Protein AF-A0A4P5SWA6-F1 (afdb_monomer_lite)

Structure (mmCIF, N/CA/C/O backbone):
data_AF-A0A4P5SWA6-F1
#
_entry.id   AF-A0A4P5SWA6-F1
#
loop_
_atom_site.group_PDB
_atom_site.id
_atom_site.type_symbol
_atom_site.label_atom_id
_atom_site.label_alt_id
_atom_site.label_comp_id
_atom_site.label_asym_id
_atom_site.label_entity_id
_atom_site.label_seq_id
_atom_site.pdbx_PDB_ins_code
_atom_site.Cartn_x
_atom_site.Cartn_y
_atom_site.Cartn_z
_atom_site.occupancy
_atom_site.B_iso_or_equiv
_atom_site.auth_seq_id
_atom_site.auth_comp_id
_atom_site.auth_asym_id
_atom_site.auth_atom_id
_atom_site.pdbx_PDB_model_num
ATOM 1 N N . MET A 1 1 ? -32.618 -11.125 19.998 1.00 37.59 1 MET A N 1
ATOM 2 C CA . MET A 1 1 ? -32.102 -9.760 19.746 1.00 37.59 1 MET A CA 1
ATOM 3 C C . MET A 1 1 ? -30.655 -9.875 19.292 1.00 37.59 1 MET A C 1
ATOM 5 O O . MET A 1 1 ? -29.782 -10.159 20.097 1.00 37.59 1 MET A O 1
ATOM 9 N N . ILE A 1 2 ? -30.429 -9.787 17.983 1.00 38.78 2 ILE A N 1
ATOM 10 C CA . ILE A 1 2 ? -29.121 -9.988 17.345 1.00 38.78 2 ILE A CA 1
ATOM 11 C C . ILE A 1 2 ? -28.275 -8.725 17.561 1.00 38.78 2 ILE A C 1
ATOM 13 O O . ILE A 1 2 ? -28.766 -7.612 17.382 1.00 38.78 2 ILE A O 1
ATOM 17 N N . GLY A 1 3 ? -27.033 -8.912 18.017 1.00 43.84 3 GLY A N 1
ATOM 18 C CA . GLY A 1 3 ? -26.144 -7.870 18.535 1.00 43.84 3 GLY A CA 1
ATOM 19 C C . GLY A 1 3 ? -26.031 -6.636 17.639 1.00 43.84 3 GLY A C 1
ATOM 20 O O . GLY A 1 3 ? -25.482 -6.695 16.538 1.00 43.84 3 GLY A O 1
ATOM 21 N N . LYS A 1 4 ? -26.521 -5.497 18.147 1.00 46.41 4 LYS A N 1
ATOM 22 C CA . LYS A 1 4 ? -26.304 -4.172 17.556 1.00 46.41 4 LYS A CA 1
ATOM 23 C C . LYS A 1 4 ? -24.797 -3.943 17.396 1.00 46.41 4 LYS A C 1
ATOM 25 O O . LYS A 1 4 ? -24.043 -4.062 18.363 1.00 46.41 4 LYS A O 1
ATOM 30 N N . ARG A 1 5 ? -24.357 -3.621 16.175 1.00 51.22 5 ARG A N 1
ATOM 31 C CA . ARG A 1 5 ? -22.979 -3.185 15.896 1.00 51.22 5 ARG A CA 1
ATOM 32 C C . ARG A 1 5 ? -22.670 -1.994 16.813 1.00 51.22 5 ARG A C 1
ATOM 34 O O . ARG A 1 5 ? -23.346 -0.979 16.729 1.00 51.22 5 ARG A O 1
ATOM 41 N N . ARG A 1 6 ? -21.690 -2.142 17.709 1.00 55.00 6 ARG A N 1
ATOM 42 C CA . ARG A 1 6 ? -21.352 -1.178 18.781 1.00 55.00 6 ARG A CA 1
ATOM 43 C C . ARG A 1 6 ? -20.487 0.010 18.326 1.00 55.00 6 ARG A C 1
ATOM 45 O O . ARG A 1 6 ? -19.943 0.707 19.172 1.00 55.00 6 ARG A O 1
ATOM 52 N N . TYR A 1 7 ? -20.331 0.209 17.018 1.00 61.78 7 TYR A N 1
ATOM 53 C CA . TYR A 1 7 ? -19.464 1.234 16.435 1.00 61.78 7 TYR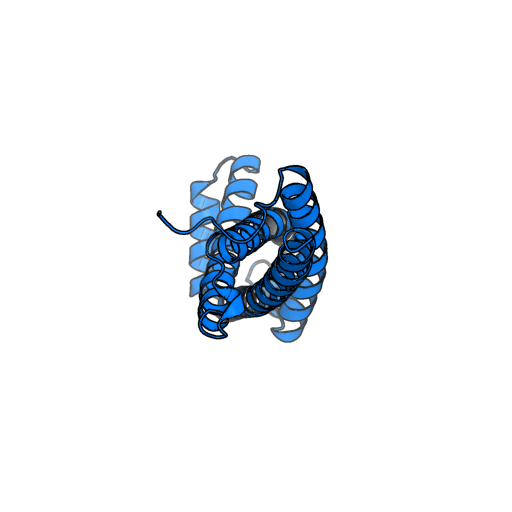 A CA 1
ATOM 54 C C . TYR A 1 7 ? -20.175 1.881 15.248 1.00 61.78 7 TYR A C 1
ATOM 56 O O . TYR A 1 7 ? -20.885 1.186 14.507 1.00 61.78 7 TYR A O 1
ATOM 64 N N . GLY A 1 8 ? -19.957 3.185 15.053 1.00 65.69 8 GLY A N 1
ATOM 65 C CA . GLY A 1 8 ? -20.340 3.866 13.816 1.00 65.69 8 GLY A CA 1
ATOM 66 C C . GLY A 1 8 ? -19.742 3.163 12.590 1.00 65.69 8 GLY A C 1
ATOM 67 O O . GLY A 1 8 ? -18.797 2.378 12.703 1.00 65.69 8 GLY A O 1
ATOM 68 N N . ARG A 1 9 ? -20.277 3.427 11.398 1.00 76.19 9 ARG A N 1
ATOM 69 C CA . ARG A 1 9 ? -19.600 3.075 10.140 1.00 76.19 9 ARG A CA 1
ATOM 70 C C . ARG A 1 9 ? -18.918 4.333 9.602 1.00 76.19 9 ARG A C 1
ATOM 72 O O . ARG A 1 9 ? -19.558 5.380 9.666 1.00 76.19 9 ARG A O 1
ATOM 79 N N . PRO A 1 10 ? -17.688 4.245 9.066 1.00 81.75 10 PRO A N 1
ATOM 80 C CA . PRO A 1 10 ? -17.064 5.385 8.407 1.00 81.75 10 PRO A CA 1
ATOM 81 C C . PRO A 1 10 ? -17.962 5.894 7.279 1.00 81.75 10 PRO A C 1
ATOM 83 O O . PRO A 1 10 ? -18.478 5.091 6.493 1.00 81.75 10 PRO A O 1
ATOM 86 N N . GLY A 1 11 ? -18.163 7.207 7.217 1.00 84.50 11 GLY A N 1
ATOM 87 C CA . GLY A 1 11 ? -18.881 7.848 6.122 1.00 84.50 11 GLY A CA 1
ATOM 88 C C . GLY A 1 11 ? -18.001 8.018 4.884 1.00 84.50 11 GLY A C 1
ATOM 89 O O . GLY A 1 11 ? -16.786 7.819 4.919 1.00 84.50 11 GLY A O 1
ATOM 90 N N . THR A 1 12 ? -18.601 8.454 3.775 1.00 86.69 12 THR A N 1
ATOM 91 C CA . THR A 1 12 ? -17.874 8.747 2.527 1.00 86.69 12 THR A CA 1
ATOM 92 C C . THR A 1 12 ? -16.767 9.784 2.737 1.00 86.69 12 THR A C 1
ATOM 94 O O . THR A 1 12 ? -15.668 9.638 2.206 1.00 86.69 12 THR A O 1
ATOM 97 N N . SER A 1 13 ? -17.021 10.807 3.560 1.00 88.75 13 SER A N 1
ATOM 98 C CA . SER A 1 13 ? -16.035 11.837 3.903 1.00 88.75 13 SER A CA 1
ATOM 99 C C . SER A 1 13 ? -14.832 11.271 4.667 1.00 88.75 13 SER A C 1
ATOM 101 O O . SER A 1 13 ? -13.705 11.695 4.416 1.00 88.75 13 SER A O 1
ATOM 103 N N . ASP A 1 14 ? -15.041 10.294 5.553 1.00 88.56 14 ASP A N 1
ATOM 104 C CA . ASP A 1 14 ? -13.965 9.647 6.312 1.00 88.56 14 ASP A CA 1
ATOM 105 C C . ASP A 1 14 ? -13.086 8.788 5.408 1.00 88.56 14 ASP A C 1
ATOM 107 O O . ASP A 1 14 ? -11.862 8.824 5.518 1.00 88.56 14 ASP A O 1
ATOM 111 N N . VAL A 1 15 ? -13.700 8.063 4.468 1.00 88.06 15 VAL A N 1
ATOM 112 C CA . VAL A 1 15 ? -12.970 7.262 3.477 1.00 88.06 15 VAL A CA 1
ATOM 113 C C . VAL A 1 15 ? -12.123 8.162 2.579 1.00 88.06 15 VAL A C 1
ATOM 115 O O . VAL A 1 15 ? -10.945 7.876 2.385 1.00 88.06 15 VAL A O 1
ATOM 118 N N . ILE A 1 16 ? -12.666 9.283 2.092 1.00 91.50 16 ILE A N 1
ATOM 119 C CA . ILE A 1 16 ? -11.908 10.242 1.268 1.00 91.50 16 ILE A CA 1
ATOM 120 C C . ILE A 1 16 ? -10.726 10.822 2.050 1.00 91.50 16 ILE A C 1
ATOM 122 O O . ILE A 1 16 ? -9.600 10.821 1.551 1.00 91.50 16 ILE A O 1
ATOM 126 N N . LYS A 1 17 ? -10.945 11.264 3.297 1.00 90.50 17 LYS A N 1
ATOM 127 C CA . LYS A 1 17 ? -9.855 11.731 4.169 1.00 90.50 17 LYS A CA 1
ATOM 128 C C . LYS A 1 17 ? -8.795 10.649 4.345 1.00 90.50 17 LYS A C 1
ATOM 130 O O . LYS A 1 17 ? -7.605 10.941 4.269 1.00 90.50 17 LYS A O 1
ATOM 135 N N . MET A 1 18 ? -9.217 9.402 4.535 1.00 92.00 18 MET A N 1
ATOM 136 C CA . MET A 1 18 ? -8.304 8.285 4.729 1.00 92.00 18 MET A CA 1
ATOM 137 C C . MET A 1 18 ? -7.511 7.938 3.466 1.00 92.00 18 MET A C 1
ATOM 139 O O . MET A 1 18 ? -6.349 7.559 3.584 1.00 92.00 18 MET A O 1
ATOM 143 N N . ILE A 1 19 ? -8.081 8.114 2.270 1.00 92.25 19 ILE A N 1
ATOM 144 C CA . ILE A 1 19 ? -7.344 7.996 1.002 1.00 92.25 19 ILE A CA 1
ATOM 145 C C . ILE A 1 19 ? -6.232 9.046 0.948 1.00 92.25 19 ILE A C 1
ATOM 147 O O . ILE A 1 19 ? -5.082 8.698 0.695 1.00 92.25 19 ILE A O 1
ATOM 151 N N . VAL A 1 20 ? -6.546 10.313 1.239 1.00 93.25 20 VAL A N 1
ATOM 152 C CA . VAL A 1 20 ? -5.562 11.411 1.215 1.00 93.25 20 VAL A CA 1
ATOM 153 C C . VAL A 1 20 ? -4.454 11.187 2.248 1.00 93.25 20 VAL A C 1
ATOM 155 O O . VAL A 1 20 ? -3.271 11.312 1.934 1.00 93.25 20 VAL A O 1
ATOM 158 N N . VAL A 1 21 ? -4.817 10.801 3.472 1.00 93.62 21 VAL A N 1
ATOM 159 C CA . VAL A 1 21 ? -3.849 10.503 4.536 1.00 93.62 21 VAL A CA 1
ATOM 160 C C . VAL A 1 21 ? -2.963 9.315 4.155 1.00 93.62 21 VAL A C 1
ATOM 162 O O . VAL A 1 21 ? -1.740 9.403 4.283 1.00 93.62 21 VAL A O 1
ATOM 165 N N . ASN A 1 22 ? -3.545 8.228 3.637 1.00 92.56 22 ASN A N 1
ATOM 166 C CA . ASN A 1 22 ? -2.768 7.081 3.176 1.00 92.56 22 ASN A CA 1
ATOM 167 C C . ASN A 1 22 ? -1.863 7.436 2.000 1.00 92.56 22 ASN A C 1
ATOM 169 O O . ASN A 1 22 ? -0.749 6.935 1.966 1.00 92.56 22 ASN A O 1
ATOM 173 N N . LEU A 1 23 ? -2.277 8.317 1.086 1.00 90.25 23 LEU A N 1
ATOM 174 C CA . LEU A 1 23 ? -1.438 8.779 -0.023 1.00 90.25 23 LEU A CA 1
ATOM 175 C C . LEU A 1 23 ? -0.159 9.462 0.489 1.00 90.25 23 LEU A C 1
ATOM 177 O O . LEU A 1 23 ? 0.945 9.142 0.045 1.00 90.25 23 LEU A O 1
ATOM 181 N N . ILE A 1 24 ? -0.296 10.372 1.458 1.00 90.31 24 ILE A N 1
ATOM 182 C CA . ILE A 1 24 ? 0.836 11.110 2.040 1.00 90.31 24 ILE A CA 1
ATOM 183 C C . ILE A 1 24 ? 1.784 10.148 2.764 1.00 90.31 24 ILE A C 1
ATOM 185 O O . ILE A 1 24 ? 2.991 10.149 2.520 1.00 90.31 24 ILE A O 1
ATOM 189 N N . ILE A 1 25 ? 1.242 9.287 3.627 1.00 92.31 25 ILE A N 1
ATOM 190 C CA . ILE A 1 25 ? 2.044 8.339 4.412 1.00 92.31 25 ILE A CA 1
ATOM 191 C C . ILE A 1 25 ? 2.693 7.290 3.508 1.00 92.31 25 ILE A C 1
ATOM 193 O O . ILE A 1 25 ? 3.864 6.957 3.704 1.00 92.31 25 ILE A O 1
ATOM 197 N N . ALA A 1 26 ? 1.967 6.796 2.504 1.00 89.81 26 ALA A N 1
ATOM 198 C CA . ALA A 1 26 ? 2.491 5.871 1.510 1.00 89.81 26 ALA A CA 1
ATOM 199 C C . ALA A 1 26 ? 3.662 6.493 0.754 1.00 89.81 26 ALA A C 1
ATOM 201 O O . ALA A 1 26 ? 4.681 5.833 0.595 1.00 89.81 26 ALA A O 1
ATOM 202 N N . SER A 1 27 ? 3.561 7.767 0.365 1.00 86.19 27 SER A N 1
ATOM 203 C CA . SER A 1 27 ? 4.642 8.477 -0.328 1.00 86.19 27 SER A CA 1
ATOM 204 C C . SER A 1 27 ? 5.927 8.487 0.498 1.00 86.19 27 SER A C 1
ATOM 206 O O . SER A 1 27 ? 6.983 8.087 0.012 1.00 86.19 27 SER A O 1
ATOM 208 N N . VAL A 1 28 ? 5.837 8.860 1.778 1.00 87.62 28 VAL A N 1
ATOM 209 C CA . VAL A 1 28 ? 7.001 8.882 2.677 1.00 87.62 28 VAL A CA 1
ATOM 210 C C . VAL A 1 28 ? 7.542 7.470 2.917 1.00 87.62 28 VAL A C 1
ATOM 212 O O . VAL A 1 28 ? 8.747 7.243 2.838 1.00 87.62 28 VAL A O 1
ATOM 215 N N . THR A 1 29 ? 6.658 6.506 3.177 1.00 90.50 29 THR A N 1
ATOM 216 C CA . THR A 1 29 ? 7.041 5.124 3.500 1.00 90.50 29 THR A CA 1
ATOM 217 C C . THR A 1 29 ? 7.717 4.453 2.311 1.00 90.50 29 THR A C 1
ATOM 219 O O . THR A 1 29 ? 8.760 3.826 2.472 1.00 90.50 29 THR A O 1
ATOM 222 N N . LEU A 1 30 ? 7.160 4.619 1.112 1.00 86.44 30 LEU A N 1
ATOM 223 C CA . LEU A 1 30 ? 7.700 4.048 -0.113 1.00 86.44 30 LEU A CA 1
ATOM 224 C C . LEU A 1 30 ? 9.090 4.620 -0.413 1.00 86.44 30 LEU A C 1
ATOM 226 O O . LEU A 1 30 ? 10.012 3.853 -0.670 1.00 86.44 30 LEU A O 1
ATOM 230 N N . LEU A 1 31 ? 9.273 5.941 -0.283 1.00 82.81 31 LEU A N 1
ATOM 231 C CA . LEU A 1 31 ? 10.580 6.588 -0.455 1.00 82.81 31 LEU A CA 1
ATOM 232 C C . LEU A 1 31 ? 11.629 6.053 0.528 1.00 82.81 31 LEU A C 1
ATOM 234 O O . LEU A 1 31 ? 12.760 5.765 0.134 1.00 82.81 31 LEU A O 1
ATOM 238 N N . VAL A 1 32 ? 11.264 5.899 1.804 1.00 85.44 32 VAL A N 1
ATOM 239 C CA . VAL A 1 32 ? 12.168 5.371 2.837 1.00 85.44 32 VAL A CA 1
ATOM 240 C C . VAL A 1 32 ? 12.538 3.919 2.548 1.00 85.44 32 VAL A C 1
ATOM 242 O O . VAL A 1 32 ? 13.718 3.576 2.558 1.00 85.44 32 VAL A O 1
ATOM 245 N N . VAL A 1 33 ? 11.551 3.075 2.245 1.00 88.06 33 VAL A N 1
ATOM 246 C CA . VAL A 1 33 ? 11.770 1.659 1.932 1.00 88.06 33 VAL A CA 1
ATOM 247 C C . VAL A 1 33 ? 12.652 1.520 0.691 1.00 88.06 33 VAL A C 1
ATOM 249 O O . VAL A 1 33 ? 13.651 0.807 0.727 1.00 88.06 33 VAL A O 1
ATOM 252 N N . PHE A 1 34 ? 12.372 2.269 -0.374 1.00 81.88 34 PHE A N 1
ATOM 253 C CA . PHE A 1 34 ? 13.178 2.239 -1.596 1.00 81.88 34 PHE A CA 1
ATOM 254 C C . PHE A 1 34 ? 14.625 2.671 -1.346 1.00 81.88 34 PHE A C 1
ATOM 256 O O . PHE A 1 34 ? 15.550 2.085 -1.911 1.00 81.88 34 PHE A O 1
ATOM 263 N N . LYS A 1 35 ? 14.845 3.653 -0.465 1.00 79.94 35 LYS A N 1
ATOM 264 C CA . LYS A 1 35 ? 16.192 4.067 -0.062 1.00 79.94 35 LYS A CA 1
ATOM 265 C C . LYS A 1 35 ? 16.925 2.967 0.713 1.00 79.94 35 LYS A C 1
ATOM 267 O O . LYS A 1 35 ? 18.094 2.725 0.433 1.00 79.94 35 LYS A O 1
ATOM 272 N N . ILE A 1 36 ? 16.251 2.299 1.653 1.00 83.75 36 ILE A N 1
ATOM 273 C CA . ILE A 1 36 ? 16.835 1.225 2.478 1.00 83.75 36 ILE A CA 1
ATOM 274 C C . ILE A 1 36 ? 17.240 0.024 1.618 1.00 83.75 36 ILE A C 1
ATOM 276 O O . ILE A 1 36 ? 18.344 -0.488 1.763 1.00 83.75 36 ILE A O 1
ATOM 280 N N . PHE A 1 37 ? 16.375 -0.399 0.696 1.00 81.25 37 PHE A N 1
ATOM 281 C CA . PHE A 1 37 ? 16.630 -1.556 -0.170 1.00 81.25 37 PHE A CA 1
ATOM 282 C C . PHE A 1 37 ? 17.464 -1.223 -1.415 1.00 81.25 37 PHE A C 1
ATOM 284 O O . PHE A 1 37 ? 17.584 -2.050 -2.317 1.00 81.25 37 PHE A O 1
ATOM 291 N N . GLY A 1 38 ? 18.046 -0.021 -1.486 1.00 69.19 38 GLY A N 1
ATOM 292 C CA . GLY A 1 38 ? 18.944 0.359 -2.574 1.00 69.19 38 GLY A CA 1
ATOM 293 C C . GLY A 1 38 ? 18.270 0.401 -3.948 1.00 69.19 38 GLY A C 1
ATOM 294 O O . GLY A 1 38 ? 18.949 0.247 -4.960 1.00 69.19 38 GLY A O 1
ATOM 295 N N . MET A 1 39 ? 16.954 0.638 -4.017 1.00 67.88 39 MET A N 1
ATOM 296 C CA . MET A 1 39 ? 16.204 0.697 -5.282 1.00 67.88 39 MET A CA 1
ATOM 297 C C . MET A 1 39 ? 16.755 1.760 -6.235 1.00 67.88 39 MET A C 1
ATOM 299 O O . MET A 1 39 ? 16.772 1.546 -7.439 1.00 67.88 39 MET A O 1
ATOM 303 N N . GLY A 1 40 ? 17.294 2.871 -5.717 1.00 58.00 40 GLY A N 1
ATOM 304 C CA . GLY A 1 40 ? 17.971 3.875 -6.547 1.00 58.00 40 GLY A CA 1
ATOM 305 C C . GLY A 1 40 ? 19.199 3.338 -7.299 1.00 58.00 40 GLY A C 1
ATOM 306 O O . GLY A 1 40 ? 19.506 3.829 -8.380 1.00 58.00 40 GLY A O 1
ATOM 307 N N . ILE A 1 41 ? 19.862 2.311 -6.758 1.00 55.25 41 ILE A N 1
ATOM 308 C CA . ILE A 1 41 ? 21.005 1.624 -7.377 1.00 55.25 41 ILE A CA 1
ATOM 309 C C . ILE A 1 41 ? 20.501 0.480 -8.265 1.00 55.25 41 ILE A C 1
ATOM 311 O O . ILE A 1 41 ? 20.936 0.365 -9.404 1.00 55.25 41 ILE A O 1
ATOM 315 N N . ALA A 1 42 ? 19.527 -0.311 -7.798 1.00 51.56 42 ALA A N 1
ATOM 316 C CA . ALA A 1 42 ? 18.950 -1.421 -8.562 1.00 51.56 42 ALA A CA 1
ATOM 317 C C . ALA A 1 42 ? 18.245 -0.959 -9.853 1.00 51.56 42 ALA A C 1
ATOM 319 O O . ALA A 1 42 ? 18.389 -1.592 -10.894 1.00 51.56 42 ALA A O 1
ATOM 320 N N . ILE A 1 43 ? 17.543 0.180 -9.815 1.00 52.59 43 ILE A N 1
ATOM 321 C CA . ILE A 1 43 ? 16.925 0.800 -10.999 1.00 52.59 43 ILE A CA 1
ATOM 322 C C . ILE A 1 43 ? 18.001 1.337 -11.959 1.00 52.59 43 ILE A C 1
ATOM 324 O O . ILE A 1 43 ? 17.814 1.282 -13.170 1.00 52.59 43 ILE A O 1
ATOM 328 N N . GLY A 1 44 ? 19.138 1.811 -11.437 1.00 46.88 44 GLY A N 1
ATOM 329 C CA . GLY A 1 44 ? 20.288 2.233 -12.245 1.00 46.88 44 GLY A CA 1
ATOM 330 C C . GLY A 1 44 ? 21.100 1.079 -12.847 1.00 46.88 44 GLY A C 1
ATOM 331 O O . GLY A 1 44 ? 21.832 1.301 -13.802 1.00 46.88 44 GLY A O 1
ATOM 332 N N . GLN A 1 45 ? 20.970 -0.138 -12.308 1.00 47.94 45 GLN A N 1
ATOM 333 C CA . GLN A 1 45 ? 21.665 -1.348 -12.770 1.00 47.94 45 GLN A CA 1
ATOM 334 C C . GLN A 1 45 ? 20.835 -2.230 -13.708 1.00 47.94 45 GLN A C 1
ATOM 336 O O . GLN A 1 45 ? 21.360 -3.194 -14.265 1.00 47.94 45 GLN A O 1
ATOM 341 N N . LEU A 1 46 ? 19.552 -1.925 -13.910 1.00 48.28 46 LEU A N 1
ATOM 342 C CA . LEU A 1 46 ? 18.809 -2.515 -15.019 1.00 48.28 46 LEU A CA 1
ATOM 343 C C . LEU A 1 46 ? 19.493 -2.101 -16.335 1.00 48.28 46 LEU A C 1
ATOM 345 O O . LEU A 1 46 ? 19.993 -0.978 -16.408 1.00 48.28 46 LEU A O 1
ATOM 349 N N . PRO A 1 47 ? 19.482 -2.935 -17.396 1.00 46.28 47 PRO A N 1
ATOM 350 C CA . PRO A 1 47 ? 20.131 -2.648 -18.694 1.00 46.28 47 PRO A CA 1
ATOM 351 C C . PRO A 1 47 ? 19.606 -1.381 -19.408 1.00 46.28 47 PRO A C 1
ATOM 353 O O . PRO A 1 47 ? 20.024 -1.039 -20.504 1.00 46.28 47 PRO A O 1
ATOM 356 N N . ILE A 1 48 ? 18.684 -0.690 -18.750 1.00 48.44 48 ILE A N 1
ATOM 357 C CA . ILE A 1 48 ? 18.040 0.577 -19.050 1.00 48.44 48 ILE A CA 1
ATOM 358 C C . ILE A 1 48 ? 18.862 1.790 -18.539 1.00 48.44 48 ILE A C 1
ATOM 360 O O . ILE A 1 48 ? 18.569 2.925 -18.897 1.00 48.44 48 ILE A O 1
ATOM 364 N N . GLY A 1 49 ? 19.884 1.580 -17.699 1.00 43.72 49 GLY A N 1
ATOM 365 C CA . GLY A 1 49 ? 20.580 2.622 -16.928 1.00 43.72 49 GLY A CA 1
ATOM 366 C C . GLY A 1 49 ? 21.245 3.755 -17.722 1.00 43.72 49 GLY A C 1
ATOM 367 O O . GLY A 1 49 ? 21.508 4.809 -17.142 1.00 43.72 49 GLY A O 1
ATOM 368 N N . GLU A 1 50 ? 21.466 3.588 -19.029 1.00 52.28 50 GLU A N 1
ATOM 369 C CA . GLU A 1 50 ? 21.991 4.648 -19.905 1.00 52.28 50 GLU A CA 1
ATOM 370 C C . GLU A 1 50 ? 20.896 5.454 -20.630 1.00 52.28 50 GLU A C 1
ATOM 372 O O . GLU A 1 50 ? 21.152 6.578 -21.068 1.00 52.28 50 GLU A O 1
ATOM 377 N N . ASP A 1 51 ? 19.661 4.943 -20.708 1.00 56.72 51 ASP A N 1
ATOM 378 C CA . ASP A 1 51 ? 18.560 5.599 -21.414 1.00 56.72 51 ASP A CA 1
ATOM 379 C C . ASP A 1 51 ? 17.697 6.434 -20.453 1.00 56.72 51 ASP A C 1
ATOM 381 O O . ASP A 1 51 ? 16.923 5.929 -19.628 1.00 56.72 51 ASP A O 1
ATOM 385 N N . LYS A 1 52 ? 17.820 7.761 -20.579 1.00 58.78 52 LYS A N 1
ATOM 386 C CA . LYS A 1 52 ? 17.042 8.740 -19.807 1.00 58.78 52 LYS A CA 1
ATOM 387 C C . LYS A 1 52 ? 15.532 8.511 -19.933 1.00 58.78 52 LYS A C 1
ATOM 389 O O . LYS A 1 52 ? 14.836 8.652 -18.929 1.00 58.78 52 LYS A O 1
ATOM 394 N N . ASN A 1 53 ? 15.044 8.089 -21.102 1.00 60.62 53 ASN A N 1
ATOM 395 C CA . ASN A 1 53 ? 13.615 7.864 -21.328 1.00 60.62 53 ASN A CA 1
ATOM 396 C C . ASN A 1 53 ? 13.096 6.695 -20.496 1.00 60.62 53 ASN A C 1
ATOM 398 O O . ASN A 1 53 ? 12.031 6.766 -19.889 1.00 60.62 53 ASN A O 1
ATOM 402 N N . ALA A 1 54 ? 13.858 5.613 -20.413 1.00 57.00 54 ALA A N 1
ATOM 403 C CA . ALA A 1 54 ? 13.413 4.427 -19.706 1.00 57.00 54 ALA A CA 1
ATOM 404 C C . ALA A 1 54 ? 13.588 4.559 -18.172 1.00 57.00 54 ALA A C 1
ATOM 406 O O . ALA A 1 54 ? 12.814 3.974 -17.407 1.00 57.00 54 ALA A O 1
ATOM 407 N N . ARG A 1 55 ? 14.469 5.459 -17.703 1.00 57.66 55 ARG A N 1
ATOM 408 C CA . ARG A 1 55 ? 14.463 5.961 -16.315 1.00 57.66 55 ARG A CA 1
ATOM 409 C C . ARG A 1 55 ? 13.233 6.827 -16.003 1.00 57.66 55 ARG A C 1
ATOM 411 O O . ARG A 1 55 ? 12.667 6.696 -14.919 1.00 57.66 55 ARG A O 1
ATOM 418 N N . GLU A 1 56 ? 12.803 7.690 -16.922 1.00 63.78 56 GLU A N 1
ATOM 419 C CA . GLU A 1 56 ? 11.577 8.494 -16.771 1.00 63.78 56 GLU A CA 1
ATOM 420 C C . GLU A 1 56 ? 10.309 7.629 -16.783 1.00 63.78 56 GLU A C 1
ATOM 422 O O . GLU A 1 56 ? 9.424 7.822 -15.947 1.00 63.78 56 GLU A O 1
ATOM 427 N N . ILE A 1 57 ? 10.243 6.614 -17.651 1.00 62.09 57 ILE A N 1
ATOM 428 C CA . ILE A 1 57 ? 9.144 5.636 -17.692 1.00 62.09 57 ILE A CA 1
ATOM 429 C C . ILE A 1 57 ? 9.069 4.852 -16.377 1.00 62.09 57 ILE A C 1
ATOM 431 O O . ILE A 1 57 ? 7.980 4.669 -15.839 1.00 62.09 57 ILE A O 1
ATOM 435 N N . MET A 1 58 ? 10.209 4.451 -15.805 1.00 60.62 58 MET A N 1
ATOM 436 C CA . MET A 1 58 ? 10.263 3.838 -14.473 1.00 60.62 58 MET A CA 1
ATOM 437 C C . MET A 1 58 ? 9.692 4.761 -13.394 1.00 60.62 58 MET A C 1
ATOM 439 O O . MET A 1 58 ? 8.813 4.352 -12.642 1.00 60.62 58 MET A O 1
ATOM 443 N N . TRP A 1 59 ? 10.132 6.019 -13.322 1.00 66.06 59 TRP A N 1
ATOM 444 C CA . TRP A 1 59 ? 9.578 6.979 -12.357 1.00 66.06 59 TRP A CA 1
ATOM 445 C C . TRP A 1 59 ? 8.086 7.244 -12.566 1.00 66.06 59 TRP A C 1
ATOM 447 O O . TRP A 1 59 ? 7.356 7.427 -11.592 1.00 66.06 59 TRP A O 1
ATOM 457 N N . THR A 1 60 ? 7.627 7.200 -13.814 1.00 65.38 60 THR A N 1
ATOM 458 C CA . THR A 1 60 ? 6.209 7.301 -14.171 1.00 65.38 60 THR A CA 1
ATOM 459 C C . THR A 1 60 ? 5.435 6.073 -13.688 1.00 65.38 60 THR A C 1
ATOM 461 O O . THR A 1 60 ? 4.415 6.221 -13.031 1.00 65.38 60 THR A O 1
ATOM 464 N N . LEU A 1 61 ? 5.957 4.861 -13.881 1.00 62.97 61 LEU A N 1
ATOM 465 C CA . LEU A 1 61 ? 5.385 3.632 -13.317 1.00 62.97 61 LEU A CA 1
ATOM 466 C C . LEU A 1 61 ? 5.263 3.715 -11.789 1.00 62.97 61 LEU A C 1
ATOM 468 O O . LEU A 1 61 ? 4.217 3.389 -11.224 1.00 62.97 61 LEU A O 1
ATOM 472 N N . TYR A 1 62 ? 6.305 4.211 -11.116 1.00 66.38 62 TYR A N 1
ATOM 473 C CA . TYR A 1 62 ? 6.308 4.385 -9.663 1.00 66.38 62 TYR A CA 1
ATOM 474 C C . TYR A 1 62 ? 5.346 5.484 -9.186 1.00 66.38 62 TYR A C 1
ATOM 476 O O . TYR A 1 62 ? 4.816 5.379 -8.078 1.00 66.38 62 TYR A O 1
ATOM 484 N N . SER A 1 63 ? 5.054 6.502 -10.002 1.00 68.06 63 SER A N 1
ATOM 485 C CA . SER A 1 63 ? 4.096 7.553 -9.641 1.00 68.06 63 SER A CA 1
ATOM 486 C C . SER A 1 63 ? 2.651 7.036 -9.602 1.00 68.06 63 SER A C 1
ATOM 488 O O . SER A 1 63 ? 1.874 7.483 -8.757 1.00 68.06 63 SER A O 1
ATOM 490 N N . PHE A 1 64 ? 2.312 6.011 -10.396 1.00 72.75 64 PHE A N 1
ATOM 491 C CA . PHE A 1 64 ? 1.000 5.345 -10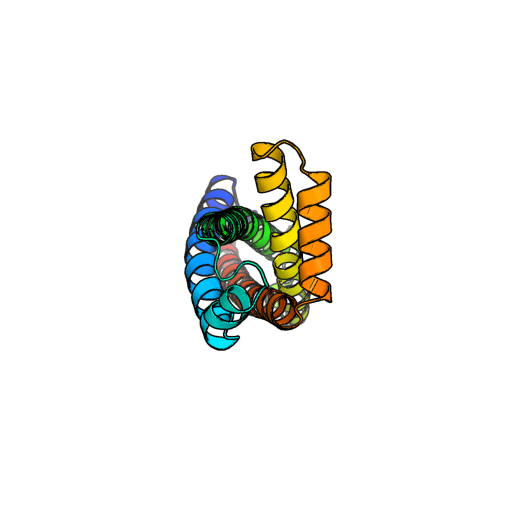.361 1.00 72.75 64 PHE A CA 1
ATOM 492 C C . PHE A 1 64 ? 0.826 4.337 -9.215 1.00 72.75 64 PHE A C 1
ATOM 494 O O . PHE A 1 64 ? -0.306 3.967 -8.891 1.00 72.75 64 PHE A O 1
ATOM 501 N N . ILE A 1 65 ? 1.907 3.943 -8.534 1.00 78.25 65 ILE A N 1
ATOM 502 C CA . ILE A 1 65 ? 1.823 3.126 -7.310 1.00 78.25 65 ILE A CA 1
ATOM 503 C C . ILE A 1 65 ? 1.162 3.920 -6.180 1.00 78.25 65 ILE A C 1
ATOM 505 O O . ILE A 1 65 ? 0.399 3.355 -5.398 1.00 78.25 65 ILE A O 1
ATOM 509 N N . LEU A 1 66 ? 1.422 5.229 -6.093 1.00 82.25 66 LEU A N 1
ATOM 510 C CA . LEU A 1 66 ? 0.956 6.061 -4.981 1.00 82.25 66 LEU A CA 1
ATOM 511 C C . LEU A 1 66 ? -0.579 6.186 -4.925 1.00 82.25 66 LEU A C 1
ATOM 513 O O . LEU A 1 66 ? -1.133 5.914 -3.856 1.00 82.25 66 LEU A O 1
ATOM 517 N N . PRO A 1 67 ? -1.301 6.499 -6.024 1.00 79.94 67 PRO A N 1
ATOM 518 C CA . PRO A 1 67 ? -2.764 6.458 -6.034 1.00 79.94 67 PRO A CA 1
ATOM 519 C C . PRO A 1 67 ? -3.328 5.082 -5.659 1.00 79.94 67 PRO A C 1
ATOM 521 O O . PRO A 1 67 ? -4.254 4.995 -4.849 1.00 79.94 67 PRO A O 1
ATOM 524 N N . GLY A 1 68 ? -2.739 4.005 -6.196 1.00 82.94 68 GLY A N 1
ATOM 525 C CA . GLY A 1 68 ? -3.139 2.629 -5.890 1.00 82.94 68 GLY A CA 1
ATOM 526 C C . GLY A 1 68 ? -2.973 2.286 -4.408 1.00 82.94 68 GLY A C 1
ATOM 527 O O . GLY A 1 68 ? -3.879 1.716 -3.800 1.00 82.94 68 GLY A O 1
ATOM 528 N N . ALA A 1 69 ? -1.867 2.715 -3.801 1.00 85.62 69 ALA A N 1
ATOM 529 C CA . ALA A 1 69 ? -1.619 2.566 -2.374 1.00 85.62 69 ALA A CA 1
ATOM 530 C C . ALA A 1 69 ? -2.618 3.374 -1.533 1.00 85.62 69 ALA A C 1
ATOM 532 O O . ALA A 1 69 ? -3.197 2.837 -0.590 1.00 85.62 69 ALA A O 1
ATOM 533 N N . GLY A 1 70 ? -2.877 4.637 -1.888 1.00 86.50 70 GLY A N 1
ATOM 534 C CA . GLY A 1 70 ? -3.844 5.484 -1.184 1.00 86.50 70 GLY A CA 1
ATOM 535 C C . GLY A 1 70 ? -5.231 4.840 -1.100 1.00 86.50 70 GLY A C 1
ATOM 536 O O . GLY A 1 70 ? -5.816 4.755 -0.019 1.00 86.50 70 GLY A O 1
ATOM 537 N N . ILE A 1 71 ? -5.727 4.314 -2.224 1.00 89.69 71 ILE A N 1
ATOM 538 C CA . ILE A 1 71 ? -7.026 3.630 -2.294 1.00 89.69 71 ILE A CA 1
ATOM 539 C C . ILE A 1 71 ? -6.973 2.273 -1.581 1.00 89.69 71 ILE A C 1
ATOM 541 O O . ILE A 1 71 ? -7.813 1.991 -0.726 1.00 89.69 71 ILE A O 1
ATOM 545 N N . GLY A 1 72 ? -5.983 1.434 -1.896 1.00 90.44 72 GLY A N 1
ATOM 546 C CA . GLY A 1 72 ? -5.874 0.076 -1.362 1.00 90.44 72 GLY A CA 1
ATOM 547 C C . GLY A 1 72 ? -5.757 0.041 0.162 1.00 90.44 72 GLY A C 1
ATOM 548 O O . GLY A 1 72 ? -6.452 -0.731 0.826 1.00 90.44 72 GLY A O 1
ATOM 549 N N . PHE A 1 73 ? -4.941 0.924 0.742 1.00 93.25 73 PHE A N 1
ATOM 550 C CA . PHE A 1 73 ? -4.784 1.005 2.193 1.00 93.25 73 PHE A CA 1
ATOM 551 C C . PHE A 1 73 ? -5.975 1.670 2.893 1.00 93.25 73 PHE A C 1
ATOM 553 O O . PHE A 1 73 ? -6.317 1.262 4.004 1.00 93.25 73 PHE A O 1
ATOM 560 N N . ALA A 1 74 ? -6.680 2.601 2.241 1.00 92.06 74 ALA A N 1
ATOM 561 C CA . ALA A 1 74 ? -7.940 3.126 2.769 1.00 92.06 74 ALA A CA 1
ATOM 562 C C . ALA A 1 74 ? -9.045 2.055 2.805 1.00 92.06 74 ALA A C 1
ATOM 564 O O . ALA A 1 74 ? -9.796 1.975 3.779 1.00 92.06 74 ALA A O 1
ATOM 565 N N . LEU A 1 75 ? -9.114 1.183 1.791 1.00 91.62 75 LEU A N 1
ATOM 566 C CA . LEU A 1 75 ? -10.017 0.027 1.789 1.00 91.62 75 LEU A CA 1
ATOM 567 C C . LEU A 1 75 ? -9.647 -0.982 2.881 1.00 91.62 75 LEU A C 1
ATOM 569 O O . LEU A 1 75 ? -10.536 -1.480 3.576 1.00 91.62 75 LEU A O 1
ATOM 573 N N . LEU A 1 76 ? -8.350 -1.244 3.084 1.00 91.75 76 LEU A N 1
ATOM 574 C CA . LEU A 1 76 ? -7.875 -2.084 4.185 1.00 91.75 76 LEU A CA 1
ATOM 575 C C . LEU A 1 76 ? -8.291 -1.504 5.543 1.00 91.75 76 LEU A C 1
ATOM 577 O O . LEU A 1 76 ? -8.845 -2.221 6.374 1.00 91.75 76 LEU A O 1
ATOM 581 N N . TRP A 1 77 ? -8.079 -0.206 5.763 1.00 91.94 77 TRP A N 1
ATOM 582 C CA . TRP A 1 77 ? -8.518 0.490 6.973 1.00 91.94 77 TRP A CA 1
ATOM 583 C C . TRP A 1 77 ? -10.026 0.372 7.200 1.00 91.94 77 TRP A C 1
ATOM 585 O O . TRP A 1 77 ? -10.467 -0.001 8.290 1.00 91.94 77 TRP A O 1
ATOM 595 N N . PHE A 1 78 ? -10.820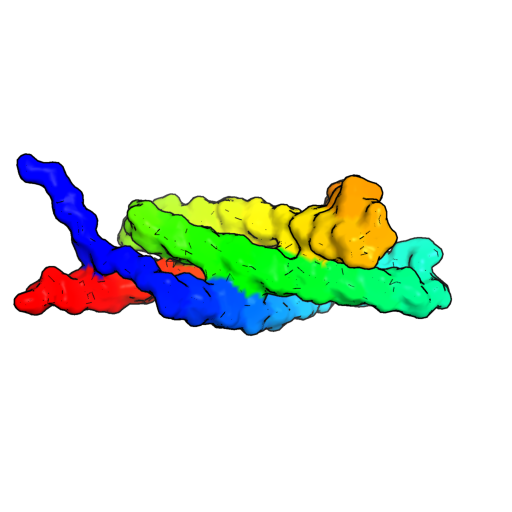 0.616 6.157 1.00 89.88 78 PHE A N 1
ATOM 596 C CA . PHE A 1 78 ? -12.272 0.502 6.221 1.00 89.88 78 PHE A CA 1
ATOM 597 C C . PHE A 1 78 ? -12.709 -0.926 6.578 1.00 89.88 78 PHE A C 1
ATOM 599 O O . PHE A 1 78 ? -13.561 -1.126 7.447 1.00 89.88 78 PHE A O 1
ATOM 606 N N . TRP A 1 79 ? -12.080 -1.936 5.973 1.00 89.56 79 TRP A N 1
ATOM 607 C CA . TRP A 1 79 ? -12.327 -3.342 6.284 1.00 89.56 79 TRP A CA 1
ATOM 608 C C . TRP A 1 79 ? -11.962 -3.698 7.734 1.00 89.56 79 TRP A C 1
ATOM 610 O O . TRP A 1 79 ? -12.726 -4.393 8.415 1.00 89.56 79 TRP A O 1
ATOM 620 N N . LEU A 1 80 ? -10.839 -3.185 8.249 1.00 87.31 80 LEU A N 1
ATOM 621 C CA . LEU A 1 80 ? -10.422 -3.379 9.643 1.00 87.31 80 LEU A CA 1
ATOM 622 C C . LEU A 1 80 ? -11.446 -2.802 10.633 1.00 87.31 80 LEU A C 1
ATOM 624 O O . LEU A 1 80 ? -11.722 -3.427 11.662 1.00 87.31 80 LEU A O 1
ATOM 628 N N . ILE A 1 81 ? -12.054 -1.658 10.301 1.00 85.75 81 ILE A N 1
ATOM 629 C CA . ILE A 1 81 ? -13.133 -1.051 11.091 1.00 85.75 81 ILE A CA 1
ATOM 630 C C . ILE A 1 81 ? -14.415 -1.873 11.009 1.00 85.75 81 ILE A C 1
ATOM 632 O O . ILE A 1 81 ? -14.980 -2.225 12.045 1.00 85.75 81 ILE A O 1
ATOM 636 N N . LEU A 1 82 ? -14.870 -2.216 9.799 1.00 82.88 82 LEU A N 1
ATOM 637 C CA . LEU A 1 82 ? -16.115 -2.964 9.604 1.00 82.88 82 LEU A CA 1
ATOM 638 C C . LEU A 1 82 ? -16.112 -4.306 10.327 1.00 82.88 82 LEU A C 1
ATOM 640 O O . LEU A 1 82 ? -17.145 -4.751 10.830 1.00 82.88 82 LEU A O 1
ATOM 644 N N . THR A 1 83 ? -14.955 -4.956 10.361 1.00 79.25 83 THR A N 1
ATOM 645 C CA . THR A 1 83 ? -14.802 -6.244 11.023 1.00 79.25 83 THR A CA 1
ATOM 646 C C . THR A 1 83 ? -14.618 -6.110 12.540 1.00 79.25 83 THR A C 1
ATOM 648 O O . THR A 1 83 ? -14.714 -7.116 13.242 1.00 79.25 83 THR A O 1
ATOM 651 N N . GLY A 1 84 ? -14.386 -4.899 13.073 1.00 66.19 84 GLY A N 1
ATOM 652 C CA . GLY A 1 84 ? -14.166 -4.642 14.506 1.00 66.19 84 GLY A CA 1
ATOM 653 C C . GLY A 1 84 ? -12.956 -5.392 15.074 1.00 66.19 84 GLY A C 1
ATOM 654 O O . GLY A 1 84 ? -12.835 -5.615 16.280 1.00 66.19 84 GLY A O 1
ATOM 655 N N . ARG A 1 85 ? -12.082 -5.858 14.183 1.00 60.38 85 ARG A N 1
ATOM 656 C CA . ARG A 1 85 ? -11.111 -6.919 14.438 1.00 60.38 85 ARG A CA 1
ATOM 657 C C . ARG A 1 85 ? -9.889 -6.422 15.214 1.00 60.38 85 ARG A C 1
ATOM 659 O O . ARG A 1 85 ? -9.252 -7.208 15.915 1.00 60.38 85 ARG A O 1
ATOM 666 N N . THR A 1 86 ? -9.595 -5.128 15.172 1.00 57.72 86 THR A N 1
ATOM 667 C CA . THR A 1 86 ? -8.442 -4.512 15.850 1.00 57.72 86 THR A CA 1
ATOM 668 C C . THR A 1 86 ? -8.585 -4.427 17.377 1.00 57.72 86 THR A C 1
ATOM 670 O O . THR A 1 86 ? -7.572 -4.339 18.063 1.00 57.72 86 THR A O 1
ATOM 673 N N . VAL A 1 87 ? -9.799 -4.537 17.936 1.00 58.12 87 VAL A N 1
ATOM 674 C CA . VAL A 1 87 ? -10.079 -4.377 19.384 1.00 58.12 87 VAL A CA 1
ATOM 675 C C . VAL A 1 87 ? -9.599 -5.561 20.240 1.00 58.12 87 VAL A C 1
ATOM 677 O O . VAL A 1 87 ? -9.391 -5.412 21.438 1.00 58.12 87 VAL A O 1
ATOM 680 N N . LYS A 1 88 ? -9.412 -6.750 19.652 1.00 55.66 88 LYS A N 1
ATOM 681 C CA . LYS A 1 88 ? -9.071 -7.985 20.391 1.00 55.66 88 LYS A CA 1
ATOM 682 C C . LYS A 1 88 ? -7.595 -8.400 20.301 1.00 55.66 88 LYS A C 1
ATOM 684 O O . LYS A 1 88 ? -7.275 -9.525 20.664 1.00 55.66 88 LYS A O 1
ATOM 689 N N . GLY A 1 89 ? -6.704 -7.565 19.757 1.00 53.09 89 GLY A N 1
ATOM 690 C CA . GLY A 1 89 ? -5.281 -7.902 19.548 1.00 53.09 89 GLY A CA 1
ATOM 691 C C . GLY A 1 89 ? -5.014 -8.952 18.451 1.00 53.09 89 GLY A C 1
ATOM 692 O O . GLY A 1 89 ? -4.039 -8.834 17.717 1.00 53.09 89 GLY A O 1
ATOM 693 N N . LEU A 1 90 ? -5.934 -9.902 18.238 1.00 51.69 90 LEU A N 1
ATOM 694 C CA . LEU A 1 90 ? -5.813 -11.042 17.317 1.00 51.69 90 LEU A CA 1
ATOM 695 C C . LEU A 1 90 ? -5.679 -10.692 15.820 1.00 51.69 90 LEU A C 1
ATOM 697 O O . LEU A 1 90 ? -5.331 -11.560 15.030 1.00 51.69 90 LEU A O 1
ATOM 701 N N . ASN A 1 91 ? -5.963 -9.455 15.396 1.00 64.19 91 ASN A N 1
ATOM 702 C CA . ASN A 1 91 ? -6.021 -9.099 13.968 1.00 64.19 91 ASN A CA 1
ATOM 703 C C . ASN A 1 91 ? -5.003 -8.044 13.522 1.00 64.19 91 ASN A C 1
ATOM 705 O O . ASN A 1 91 ? -5.088 -7.558 12.394 1.00 64.19 91 ASN A O 1
ATOM 709 N N . TRP A 1 92 ? -4.014 -7.728 14.360 1.00 77.44 92 TRP A N 1
ATOM 710 C CA . TRP A 1 92 ? -2.830 -7.001 13.890 1.00 77.44 92 TRP A CA 1
ATOM 711 C C . TRP A 1 92 ? -2.077 -7.836 12.851 1.00 77.44 92 TRP A C 1
ATOM 713 O O . TRP A 1 92 ? -1.730 -7.318 11.796 1.00 77.44 92 TRP A O 1
ATOM 723 N N . GLY A 1 93 ? -1.958 -9.152 13.075 1.00 81.12 93 GLY A N 1
ATOM 724 C CA . GLY A 1 93 ? -1.405 -10.088 12.091 1.00 81.12 93 GLY A CA 1
ATOM 725 C C . GLY A 1 93 ? -2.142 -10.052 10.749 1.00 81.12 93 GLY A C 1
ATOM 726 O O . GLY A 1 93 ? -1.505 -9.977 9.705 1.00 81.12 93 GLY A O 1
ATOM 727 N N . ALA A 1 94 ? -3.479 -9.999 10.763 1.00 82.50 94 ALA A N 1
ATOM 728 C CA . ALA A 1 94 ? -4.267 -9.851 9.539 1.00 82.50 94 ALA A CA 1
ATOM 729 C C . ALA A 1 94 ? -3.965 -8.523 8.825 1.00 82.50 94 ALA A C 1
ATOM 731 O O . ALA A 1 94 ? -3.761 -8.520 7.617 1.00 82.50 94 ALA A O 1
ATOM 732 N N . ALA A 1 95 ? -3.883 -7.406 9.553 1.00 87.38 95 ALA A N 1
ATOM 733 C CA . ALA A 1 95 ? -3.541 -6.115 8.960 1.00 87.38 95 ALA A CA 1
ATOM 734 C C . ALA A 1 95 ? -2.146 -6.110 8.313 1.00 87.38 95 ALA A C 1
ATOM 736 O O . ALA A 1 95 ? -1.987 -5.538 7.240 1.00 87.38 95 ALA A O 1
ATOM 737 N N . TYR A 1 96 ? -1.162 -6.786 8.917 1.00 90.19 96 TYR A N 1
ATOM 738 C CA . TYR A 1 96 ? 0.156 -6.980 8.309 1.00 90.19 96 TYR A CA 1
ATOM 739 C C . TYR A 1 96 ? 0.076 -7.852 7.052 1.00 90.19 96 TYR A C 1
ATOM 741 O O . TYR A 1 96 ? 0.533 -7.425 5.998 1.00 90.19 96 TYR A O 1
ATOM 749 N N . VAL A 1 97 ? -0.551 -9.031 7.120 1.00 90.75 97 VAL A N 1
ATOM 750 C CA . VAL A 1 97 ? -0.660 -9.955 5.973 1.00 90.75 97 VAL A CA 1
ATOM 751 C C . VAL A 1 97 ? -1.384 -9.300 4.795 1.00 90.75 97 VAL A C 1
ATOM 753 O O . VAL A 1 97 ? -0.862 -9.278 3.681 1.00 90.75 97 VAL A O 1
ATOM 756 N N . TYR A 1 98 ? -2.557 -8.709 5.037 1.00 90.75 98 TYR A N 1
ATOM 757 C CA . TYR A 1 98 ? -3.301 -8.003 3.996 1.00 90.75 98 TYR A CA 1
ATOM 758 C C . TYR A 1 98 ? -2.585 -6.728 3.551 1.00 90.75 98 TYR A C 1
ATOM 760 O O . TYR A 1 98 ? -2.633 -6.396 2.373 1.00 90.75 98 TYR A O 1
ATOM 768 N N . GLY A 1 99 ? -1.873 -6.042 4.448 1.00 92.00 99 GLY A N 1
ATOM 769 C CA . GLY A 1 99 ? -1.036 -4.900 4.095 1.00 92.00 99 GLY A CA 1
ATOM 770 C C . GLY A 1 99 ? 0.081 -5.280 3.125 1.00 92.00 99 GLY A C 1
ATOM 771 O O . GLY A 1 99 ? 0.242 -4.628 2.098 1.00 92.00 99 GLY A O 1
ATOM 772 N N . GLY A 1 100 ? 0.801 -6.372 3.398 1.00 91.69 100 GLY A N 1
ATOM 773 C CA . GLY A 1 100 ? 1.823 -6.927 2.508 1.00 91.69 100 GLY A CA 1
ATOM 774 C C . GLY A 1 100 ? 1.256 -7.318 1.142 1.00 91.69 100 GLY A C 1
ATOM 775 O O . GLY A 1 100 ? 1.841 -6.975 0.117 1.00 91.69 100 GLY A O 1
ATOM 776 N N . ALA A 1 101 ? 0.080 -7.956 1.120 1.00 91.44 101 ALA A N 1
ATOM 777 C CA . ALA A 1 101 ? -0.619 -8.284 -0.121 1.00 91.44 101 ALA A CA 1
ATOM 778 C C . ALA A 1 101 ? -0.995 -7.022 -0.918 1.00 91.44 101 ALA A C 1
ATOM 780 O O . ALA A 1 101 ? -0.674 -6.933 -2.100 1.00 91.44 101 ALA A O 1
ATOM 781 N N . VAL A 1 102 ? -1.609 -6.021 -0.275 1.00 91.31 102 VAL A N 1
ATOM 782 C CA . VAL A 1 102 ? -1.935 -4.731 -0.911 1.00 91.31 102 VAL A CA 1
ATOM 783 C C . VAL A 1 102 ? -0.673 -4.076 -1.471 1.00 91.31 102 VAL A C 1
ATOM 785 O O . VAL A 1 102 ? -0.685 -3.639 -2.618 1.00 91.31 102 VAL A O 1
ATOM 788 N N . GLY A 1 103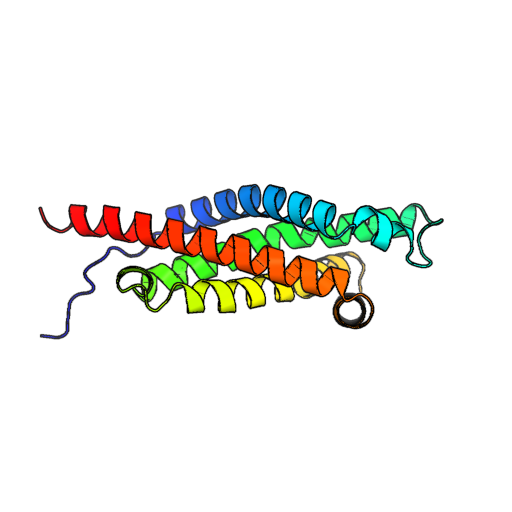 ? 0.426 -4.068 -0.710 1.00 89.50 103 GLY A N 1
ATOM 789 C CA . GLY A 1 103 ? 1.723 -3.563 -1.159 1.00 89.50 103 GLY A CA 1
ATOM 790 C C . GLY A 1 103 ? 2.193 -4.234 -2.450 1.00 89.50 103 GLY A C 1
ATOM 791 O O . GLY A 1 103 ? 2.471 -3.543 -3.426 1.00 89.50 103 GLY A O 1
ATOM 792 N N . LEU A 1 104 ? 2.198 -5.568 -2.505 1.00 89.62 104 LEU A N 1
ATOM 793 C CA . LEU A 1 104 ? 2.559 -6.315 -3.715 1.00 89.62 104 LEU A CA 1
ATOM 794 C C . LEU A 1 104 ? 1.647 -6.002 -4.908 1.00 89.62 104 LEU A C 1
ATOM 796 O O . LEU A 1 104 ? 2.146 -5.829 -6.016 1.00 89.62 104 LEU A O 1
ATOM 800 N N . PHE A 1 105 ? 0.334 -5.884 -4.692 1.00 88.56 105 PHE A N 1
ATOM 801 C CA . PHE A 1 105 ? -0.626 -5.592 -5.762 1.00 88.56 105 PHE A CA 1
ATOM 802 C C . PHE A 1 105 ? -0.550 -4.155 -6.294 1.00 88.56 105 PHE A C 1
ATOM 804 O O . PHE A 1 105 ? -0.968 -3.917 -7.427 1.00 88.56 105 PHE A O 1
ATOM 811 N N . CYS A 1 106 ? 0.010 -3.201 -5.543 1.00 86.50 106 CYS A N 1
ATOM 812 C CA . CYS A 1 106 ? 0.131 -1.816 -6.012 1.00 86.50 106 CYS A CA 1
ATOM 813 C C . CYS A 1 106 ? 1.032 -1.686 -7.252 1.00 86.50 106 CYS A C 1
ATOM 815 O O . CYS A 1 106 ? 0.783 -0.819 -8.086 1.00 86.50 106 CYS A O 1
ATOM 817 N N . LEU A 1 107 ? 2.042 -2.550 -7.405 1.00 82.75 107 LEU A N 1
ATOM 818 C CA . LEU A 1 107 ? 2.946 -2.530 -8.558 1.00 82.75 107 LEU A CA 1
ATOM 819 C C . LEU A 1 107 ? 2.254 -2.946 -9.877 1.00 82.75 107 LEU A C 1
ATOM 821 O O . LEU A 1 107 ? 2.284 -2.153 -10.823 1.00 82.75 107 LEU A O 1
ATOM 825 N N . PRO A 1 108 ? 1.593 -4.119 -9.986 1.00 84.88 108 PRO A N 1
ATOM 826 C CA . PRO A 1 108 ? 0.866 -4.484 -11.200 1.00 84.88 108 PRO A CA 1
ATOM 827 C C . PRO A 1 108 ? -0.318 -3.549 -11.468 1.00 84.88 108 PRO A C 1
ATOM 829 O O . PRO A 1 108 ? -0.564 -3.226 -12.624 1.00 84.88 108 PRO A O 1
ATOM 832 N N . LEU A 1 109 ? -1.010 -3.040 -10.440 1.00 83.00 109 LEU A N 1
ATOM 833 C CA . LEU A 1 109 ? -2.068 -2.035 -10.627 1.00 83.00 109 LEU A CA 1
ATOM 834 C C . LEU A 1 109 ? -1.527 -0.719 -11.198 1.00 83.00 109 LEU A C 1
ATOM 836 O O . LEU A 1 109 ? -2.078 -0.207 -12.170 1.00 83.00 109 LEU A O 1
ATOM 840 N N . GLY A 1 110 ? -0.435 -0.185 -10.645 1.00 79.38 110 GLY A N 1
ATOM 841 C CA . GLY A 1 110 ? 0.206 1.021 -11.182 1.00 79.38 110 GLY A CA 1
ATOM 842 C C . GLY A 1 110 ? 0.682 0.828 -12.625 1.00 79.38 110 GLY A C 1
ATOM 843 O O . GLY A 1 110 ? 0.520 1.707 -13.475 1.00 79.38 110 GLY A O 1
ATOM 844 N N . SER A 1 111 ? 1.182 -0.370 -12.927 1.00 78.94 111 SER A N 1
ATOM 845 C CA . SER A 1 111 ? 1.636 -0.744 -14.268 1.00 78.94 111 SER A CA 1
ATOM 846 C C . SER A 1 111 ? 0.485 -0.910 -15.254 1.00 78.94 111 SER A C 1
ATOM 848 O O . SER A 1 111 ? 0.609 -0.483 -16.395 1.00 78.94 111 SER A O 1
ATOM 850 N N . PHE A 1 112 ? -0.664 -1.424 -14.812 1.00 83.75 112 PHE A N 1
ATOM 851 C CA . PHE A 1 112 ? -1.887 -1.456 -15.612 1.00 83.75 112 PHE A CA 1
ATOM 852 C C . PHE A 1 112 ? -2.326 -0.046 -16.021 1.00 83.75 112 PHE A C 1
ATOM 854 O O . PHE A 1 112 ? -2.553 0.204 -17.202 1.00 83.75 112 PHE A O 1
ATOM 861 N N . PHE A 1 113 ? -2.389 0.898 -15.074 1.00 80.75 113 PHE A N 1
ATOM 862 C CA . PHE A 1 113 ? -2.759 2.286 -15.380 1.00 80.75 113 PHE A CA 1
ATOM 863 C C . PHE A 1 113 ? -1.750 2.972 -16.299 1.00 80.75 113 PHE A C 1
ATOM 865 O O . PHE A 1 113 ? -2.144 3.693 -17.211 1.00 80.75 113 PHE A O 1
ATOM 872 N N . THR A 1 114 ? -0.458 2.705 -16.110 1.00 76.81 114 THR A N 1
ATOM 873 C CA . THR A 1 114 ? 0.576 3.228 -17.008 1.00 76.81 114 THR A CA 1
ATOM 874 C C . THR A 1 114 ? 0.431 2.633 -18.407 1.00 76.81 114 THR A C 1
ATOM 876 O O . THR A 1 114 ? 0.463 3.358 -19.394 1.00 76.81 114 THR A O 1
ATOM 879 N N . GLY A 1 115 ? 0.198 1.325 -18.515 1.00 80.69 115 GLY A N 1
ATOM 880 C CA . GLY A 1 115 ? -0.014 0.664 -19.797 1.00 80.69 115 GLY A CA 1
ATOM 881 C C . GLY A 1 115 ? -1.292 1.117 -20.507 1.00 80.69 115 GLY A C 1
ATOM 882 O O . GLY A 1 115 ? -1.278 1.234 -21.725 1.00 80.69 115 GLY A O 1
ATOM 883 N N . LEU A 1 116 ? -2.359 1.479 -19.780 1.00 83.38 116 LEU A N 1
ATOM 884 C CA . LEU A 1 116 ? -3.531 2.139 -20.376 1.00 83.38 116 LEU A CA 1
ATOM 885 C C . LEU A 1 116 ? -3.169 3.471 -21.046 1.00 83.38 116 LEU A C 1
ATOM 887 O O . LEU A 1 116 ? -3.704 3.779 -22.106 1.00 83.38 116 LEU A O 1
ATOM 891 N N . LEU A 1 117 ? -2.259 4.247 -20.452 1.00 81.81 117 LEU A N 1
ATOM 892 C CA . LEU A 1 117 ? -1.788 5.510 -21.031 1.00 81.81 117 LEU A CA 1
ATOM 893 C C . LEU A 1 117 ? -0.834 5.297 -22.212 1.00 81.81 117 LEU A C 1
ATOM 895 O O . LEU A 1 117 ? -0.798 6.119 -23.121 1.00 81.81 117 LEU A O 1
ATOM 899 N N . LEU A 1 118 ? -0.075 4.199 -22.198 1.00 78.81 118 LEU A N 1
ATOM 900 C CA . LEU A 1 118 ? 0.909 3.857 -23.229 1.00 78.81 118 LEU A CA 1
ATOM 901 C C . LEU A 1 118 ? 0.348 2.966 -24.353 1.00 78.81 118 LEU A C 1
ATOM 903 O O . LEU A 1 118 ? 1.057 2.685 -25.314 1.00 78.81 118 LEU A O 1
ATOM 907 N N . GLY A 1 119 ? -0.914 2.537 -24.253 1.00 84.00 119 GLY A N 1
ATOM 908 C CA . GLY A 1 119 ? -1.624 1.773 -25.284 1.00 84.00 119 GLY A CA 1
ATOM 909 C C . GLY A 1 119 ? -1.568 0.248 -25.147 1.00 84.00 119 GLY A C 1
ATOM 910 O O . GLY A 1 119 ? -2.272 -0.432 -25.889 1.00 84.00 119 GLY A O 1
ATOM 911 N N . ASP A 1 120 ? -0.809 -0.299 -24.191 1.00 85.25 120 ASP A N 1
ATOM 912 C CA . ASP A 1 120 ? -0.778 -1.742 -23.912 1.00 85.25 120 ASP A CA 1
ATOM 913 C C . ASP A 1 120 ? -0.740 -2.055 -22.398 1.00 85.25 120 ASP A C 1
ATOM 915 O O . ASP A 1 120 ? 0.330 -2.171 -21.785 1.00 85.25 120 ASP A O 1
ATOM 919 N N . PRO A 1 121 ? -1.913 -2.194 -21.749 1.00 83.88 121 PRO A N 1
ATOM 920 C CA . PRO A 1 121 ? -1.999 -2.512 -20.325 1.00 83.88 121 PRO A CA 1
ATOM 921 C C . PRO A 1 121 ? -1.522 -3.928 -19.987 1.00 83.88 121 PRO A C 1
ATOM 923 O O . PRO A 1 121 ? -1.008 -4.149 -18.890 1.00 83.88 121 PRO A O 1
ATOM 926 N N . PHE A 1 122 ? -1.675 -4.892 -20.899 1.00 84.56 122 PHE A N 1
ATOM 927 C CA . PHE A 1 122 ? -1.349 -6.291 -20.624 1.00 84.56 122 PHE A CA 1
ATOM 928 C C . PHE A 1 122 ? 0.158 -6.507 -20.575 1.00 84.56 122 PHE A C 1
ATOM 930 O O . PHE A 1 122 ? 0.653 -7.132 -19.634 1.00 84.56 122 PHE A O 1
ATOM 937 N N . ILE A 1 123 ? 0.894 -5.940 -21.535 1.00 77.75 123 ILE A N 1
ATOM 938 C CA . ILE A 1 123 ? 2.358 -6.000 -21.542 1.00 77.75 123 ILE A CA 1
ATOM 939 C C . ILE A 1 123 ? 2.922 -5.301 -20.303 1.00 77.75 123 ILE A C 1
ATOM 941 O O . ILE A 1 123 ? 3.802 -5.850 -19.640 1.00 77.75 123 ILE A O 1
ATOM 945 N N . ALA A 1 124 ? 2.385 -4.136 -19.930 1.00 76.81 124 ALA A N 1
ATOM 946 C CA . ALA A 1 124 ? 2.852 -3.404 -18.755 1.00 76.81 124 ALA A CA 1
ATOM 947 C C . ALA A 1 124 ? 2.670 -4.202 -17.449 1.00 76.81 124 ALA A C 1
ATOM 949 O O . ALA A 1 124 ? 3.588 -4.271 -16.630 1.00 76.81 124 ALA A O 1
ATOM 950 N N . VAL A 1 125 ? 1.520 -4.862 -17.264 1.00 84.31 125 VAL A N 1
ATOM 951 C CA . VAL A 1 125 ? 1.289 -5.748 -16.109 1.00 84.31 125 VAL A CA 1
ATOM 952 C C . VAL A 1 125 ? 2.223 -6.955 -16.139 1.00 84.31 125 VAL A C 1
ATOM 954 O O . VAL A 1 125 ? 2.791 -7.303 -15.104 1.00 84.31 125 VAL A O 1
ATOM 957 N N . LEU A 1 126 ? 2.419 -7.582 -17.301 1.00 83.25 126 LEU A N 1
ATOM 958 C CA . LEU A 1 126 ? 3.303 -8.740 -17.431 1.00 83.25 126 LEU A CA 1
ATOM 959 C C . LEU A 1 126 ? 4.751 -8.384 -17.065 1.00 83.25 126 LEU A C 1
ATOM 961 O O . LEU A 1 126 ? 5.389 -9.122 -16.317 1.00 83.25 126 LEU A O 1
ATOM 965 N N . LEU A 1 127 ? 5.245 -7.229 -17.520 1.00 75.56 127 LEU A N 1
ATOM 966 C CA . LEU A 1 127 ? 6.574 -6.719 -17.173 1.00 75.56 127 LEU A CA 1
ATOM 967 C C . LEU A 1 127 ? 6.704 -6.404 -15.676 1.00 75.56 127 LEU A C 1
ATOM 969 O O . LEU A 1 127 ? 7.750 -6.658 -15.083 1.00 75.56 127 LEU A O 1
ATOM 973 N N . ALA A 1 128 ? 5.643 -5.902 -15.044 1.00 79.19 128 ALA A N 1
ATOM 974 C CA . ALA A 1 128 ? 5.616 -5.647 -13.605 1.00 79.19 128 ALA A CA 1
ATOM 975 C C . ALA A 1 128 ? 5.623 -6.934 -12.769 1.00 79.19 128 ALA A C 1
ATOM 977 O O . ALA A 1 128 ? 6.289 -7.016 -11.741 1.00 79.19 128 ALA A O 1
ATOM 978 N N . LEU A 1 129 ? 4.901 -7.963 -13.212 1.00 84.06 129 LEU A N 1
ATOM 979 C CA . LEU A 1 129 ? 4.948 -9.279 -12.576 1.00 84.06 129 LEU A CA 1
ATOM 980 C C . LEU A 1 129 ? 6.319 -9.933 -12.774 1.00 84.06 129 LEU A C 1
ATOM 982 O O . LEU A 1 129 ? 6.872 -10.498 -11.834 1.00 84.06 129 LEU A O 1
ATOM 986 N N . LEU A 1 130 ? 6.899 -9.803 -13.969 1.00 77.62 130 LEU A N 1
ATOM 987 C CA . LEU A 1 130 ? 8.240 -10.294 -14.258 1.00 77.62 130 LEU A CA 1
ATOM 988 C C . LEU A 1 130 ? 9.295 -9.591 -13.393 1.00 77.62 130 LEU A C 1
ATOM 990 O O . LEU A 1 130 ? 10.194 -10.255 -12.884 1.00 77.62 130 LEU A O 1
ATOM 994 N N . SER A 1 131 ? 9.177 -8.280 -13.166 1.00 72.19 131 SER A N 1
ATOM 995 C CA . SER A 1 131 ? 10.123 -7.532 -12.330 1.00 72.19 131 SER A CA 1
ATOM 996 C C . SER A 1 131 ? 10.051 -7.922 -10.852 1.00 72.19 131 SER A C 1
ATOM 998 O O . SER A 1 131 ? 11.092 -7.979 -10.201 1.00 72.19 131 SER A O 1
ATOM 1000 N N . LEU A 1 132 ? 8.873 -8.296 -10.334 1.00 80.00 132 LEU A N 1
ATOM 1001 C CA . LEU A 1 132 ? 8.743 -8.861 -8.982 1.00 80.00 132 LEU A CA 1
ATOM 1002 C C . LEU A 1 132 ? 9.505 -10.182 -8.819 1.00 80.00 132 LEU A C 1
ATOM 1004 O O . LEU A 1 132 ? 10.008 -10.460 -7.732 1.00 80.00 132 LEU A O 1
ATOM 1008 N N . VAL A 1 133 ? 9.590 -10.989 -9.879 1.00 81.38 133 VAL A N 1
ATOM 1009 C CA . VAL A 1 133 ? 10.300 -12.277 -9.863 1.00 81.38 133 VAL A CA 1
ATOM 1010 C C . VAL A 1 133 ? 11.797 -12.084 -10.096 1.00 81.38 133 VAL A C 1
ATOM 1012 O O . VAL A 1 133 ? 12.617 -12.646 -9.374 1.00 81.38 133 VAL A O 1
ATOM 1015 N N . MET A 1 134 ? 12.157 -11.279 -11.096 1.00 74.94 134 MET A N 1
ATOM 1016 C CA . MET A 1 134 ? 13.542 -11.101 -11.538 1.00 74.94 134 MET A CA 1
ATOM 1017 C C . MET A 1 134 ? 14.344 -10.167 -10.632 1.00 74.94 134 MET A C 1
ATOM 1019 O O . MET A 1 134 ? 15.570 -10.247 -10.602 1.00 74.94 134 MET A O 1
ATOM 1023 N N . VAL A 1 135 ? 13.672 -9.293 -9.878 1.00 78.25 135 VAL A N 1
ATOM 1024 C CA . VAL A 1 135 ? 14.312 -8.328 -8.981 1.00 78.25 135 VAL A CA 1
ATOM 1025 C C . VAL A 1 135 ? 13.745 -8.498 -7.565 1.00 78.25 135 VAL A C 1
ATOM 1027 O O . VAL A 1 135 ? 12.834 -7.771 -7.157 1.00 78.25 135 VAL A O 1
ATOM 1030 N N . PRO A 1 136 ? 14.295 -9.435 -6.765 1.00 79.06 136 PRO A N 1
ATOM 1031 C CA . PRO A 1 136 ? 13.799 -9.725 -5.418 1.00 79.06 136 PRO A CA 1
ATOM 1032 C C . PRO A 1 136 ? 13.763 -8.505 -4.490 1.00 79.06 136 PRO A C 1
ATOM 1034 O O . PRO A 1 136 ? 12.922 -8.433 -3.597 1.00 79.06 136 PRO A O 1
ATOM 1037 N N . SER A 1 137 ? 14.636 -7.515 -4.706 1.00 79.81 137 SER A N 1
ATOM 1038 C CA . SER A 1 137 ? 14.635 -6.266 -3.938 1.00 79.81 137 SER A CA 1
ATOM 1039 C C . SER A 1 137 ? 13.370 -5.430 -4.158 1.00 79.81 137 SER A C 1
ATOM 1041 O O . SER A 1 137 ? 12.918 -4.788 -3.209 1.00 79.81 137 SER A O 1
ATOM 1043 N N . ILE A 1 138 ? 12.745 -5.479 -5.345 1.00 80.69 138 ILE A N 1
ATOM 1044 C CA . ILE A 1 138 ? 11.449 -4.829 -5.605 1.00 80.69 138 ILE A CA 1
ATOM 1045 C C . ILE A 1 138 ? 10.363 -5.533 -4.796 1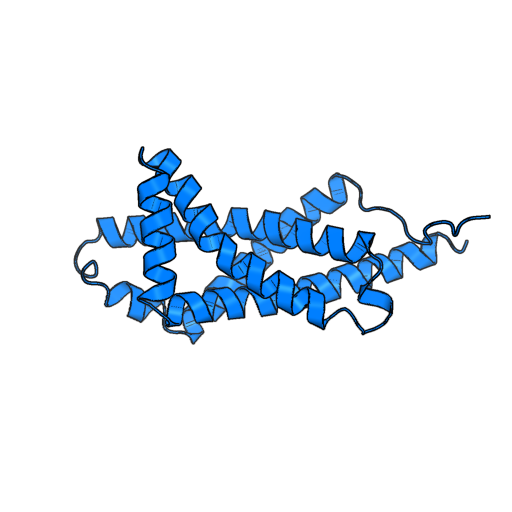.00 80.69 138 ILE A C 1
ATOM 1047 O O . ILE A 1 138 ? 9.621 -4.877 -4.066 1.00 80.69 138 ILE A O 1
ATOM 1051 N N . ALA A 1 139 ? 10.295 -6.865 -4.862 1.00 84.88 139 ALA A N 1
ATOM 1052 C CA . ALA A 1 139 ? 9.307 -7.636 -4.112 1.00 84.88 139 ALA A CA 1
ATOM 1053 C C . ALA A 1 139 ? 9.447 -7.420 -2.596 1.00 84.88 139 ALA A C 1
ATOM 1055 O O . ALA A 1 139 ? 8.464 -7.103 -1.926 1.00 84.88 139 ALA A O 1
ATOM 1056 N N . LEU A 1 140 ? 10.670 -7.499 -2.060 1.00 88.25 140 LEU A N 1
ATOM 1057 C CA . LEU A 1 140 ? 10.951 -7.229 -0.646 1.00 88.25 140 LEU A CA 1
ATOM 1058 C C . LEU A 1 140 ? 10.595 -5.793 -0.251 1.00 88.25 140 LEU A C 1
ATOM 1060 O O . LEU A 1 140 ? 10.031 -5.583 0.824 1.00 88.25 140 LEU A O 1
ATOM 1064 N N . SER A 1 141 ? 10.854 -4.818 -1.125 1.00 88.38 141 SER A N 1
ATOM 1065 C CA . SER A 1 141 ? 10.449 -3.428 -0.905 1.00 88.38 141 SER A CA 1
ATOM 1066 C C . SER A 1 141 ? 8.930 -3.300 -0.835 1.00 88.38 141 SER A C 1
ATOM 1068 O O . SER A 1 141 ? 8.413 -2.739 0.126 1.00 88.38 141 SER A O 1
ATOM 1070 N N . MET A 1 142 ? 8.191 -3.860 -1.794 1.00 90.19 142 MET A N 1
ATOM 1071 C CA . MET A 1 142 ? 6.728 -3.755 -1.831 1.00 90.19 142 MET A CA 1
ATOM 1072 C C . MET A 1 142 ? 6.058 -4.492 -0.666 1.00 90.19 142 MET A C 1
ATOM 1074 O O . MET A 1 142 ? 5.104 -3.972 -0.084 1.00 90.19 142 MET A O 1
ATOM 1078 N N . VAL A 1 143 ? 6.586 -5.654 -0.268 1.00 92.62 143 VAL A N 1
ATOM 1079 C CA . VAL A 1 143 ? 6.131 -6.372 0.931 1.00 92.62 143 VAL A CA 1
ATOM 1080 C C . VAL A 1 143 ? 6.410 -5.546 2.182 1.00 92.62 143 VAL A C 1
ATOM 1082 O O . VAL A 1 143 ? 5.498 -5.331 2.975 1.00 92.62 143 VAL A O 1
ATOM 1085 N N . THR A 1 144 ? 7.632 -5.034 2.356 1.00 93.69 144 THR A N 1
ATOM 1086 C CA . THR A 1 144 ? 8.005 -4.239 3.539 1.00 93.69 144 THR A CA 1
ATOM 1087 C C . THR A 1 144 ? 7.172 -2.964 3.637 1.00 93.69 144 THR A C 1
ATOM 1089 O O . THR A 1 144 ? 6.622 -2.657 4.694 1.00 93.69 144 THR A O 1
ATOM 1092 N N . PHE A 1 145 ? 7.013 -2.258 2.518 1.00 93.56 145 PHE A N 1
ATOM 1093 C CA . PHE A 1 145 ? 6.111 -1.121 2.379 1.00 93.56 145 PHE A CA 1
ATOM 1094 C C . PHE A 1 145 ? 4.686 -1.483 2.817 1.00 93.56 145 PHE A C 1
ATOM 1096 O O . PHE A 1 145 ? 4.102 -0.800 3.662 1.00 93.56 145 PHE A O 1
ATOM 1103 N N . GLY A 1 146 ? 4.155 -2.597 2.309 1.00 94.06 146 GLY A N 1
ATOM 1104 C CA . GLY A 1 146 ? 2.826 -3.085 2.648 1.00 94.06 146 GLY A CA 1
ATOM 1105 C C . GLY A 1 146 ? 2.653 -3.450 4.122 1.00 94.06 146 GLY A C 1
ATOM 1106 O O . GLY A 1 146 ? 1.637 -3.102 4.723 1.00 94.06 146 GLY A O 1
ATOM 1107 N N . LEU A 1 147 ? 3.649 -4.089 4.738 1.00 95.00 147 LEU A N 1
ATOM 1108 C CA . LEU A 1 147 ? 3.639 -4.421 6.165 1.00 95.00 147 LEU A CA 1
ATOM 1109 C C . LEU A 1 147 ? 3.602 -3.156 7.033 1.00 95.00 147 LEU A C 1
ATOM 1111 O O . LEU A 1 147 ? 2.793 -3.068 7.959 1.00 95.00 147 LEU A O 1
ATOM 1115 N N . ILE A 1 148 ? 4.436 -2.159 6.719 1.00 94.81 148 ILE A N 1
ATOM 1116 C CA . ILE A 1 148 ? 4.473 -0.887 7.455 1.00 94.81 148 ILE A CA 1
ATOM 1117 C C . ILE A 1 148 ? 3.123 -0.173 7.336 1.00 94.81 148 ILE A C 1
ATOM 1119 O O . ILE A 1 148 ? 2.515 0.175 8.351 1.00 94.81 148 ILE A O 1
ATOM 1123 N N . MET A 1 149 ? 2.613 -0.018 6.111 1.00 95.06 149 MET A N 1
ATOM 1124 C CA . MET A 1 149 ? 1.315 0.613 5.859 1.00 95.06 149 MET A CA 1
ATOM 1125 C C . MET A 1 149 ? 0.159 -0.151 6.517 1.00 95.06 149 MET A C 1
ATOM 1127 O O . MET A 1 149 ? -0.743 0.469 7.084 1.00 95.06 149 MET A O 1
ATOM 1131 N N . GLY A 1 150 ? 0.195 -1.485 6.511 1.00 92.62 150 GLY A N 1
ATOM 1132 C CA . GLY A 1 150 ? -0.771 -2.337 7.205 1.00 92.62 150 GLY A CA 1
ATOM 1133 C C . GLY A 1 150 ? -0.794 -2.086 8.714 1.00 92.62 150 GLY A C 1
ATOM 1134 O O . GLY A 1 150 ? -1.863 -1.891 9.294 1.00 92.62 150 GLY A O 1
ATOM 1135 N N . GLY A 1 151 ? 0.379 -1.993 9.348 1.00 91.75 151 GLY A N 1
ATOM 1136 C CA . GLY A 1 151 ? 0.503 -1.658 10.769 1.00 91.75 151 GLY A CA 1
ATOM 1137 C C . GLY A 1 151 ? 0.003 -0.247 11.106 1.00 91.75 151 GLY A C 1
ATOM 1138 O O . GLY A 1 151 ? -0.694 -0.052 12.106 1.00 91.75 151 GLY A O 1
ATOM 1139 N N . ILE A 1 152 ? 0.295 0.739 10.252 1.00 93.06 152 ILE A N 1
ATOM 1140 C CA . ILE A 1 152 ? -0.208 2.112 10.416 1.00 93.06 152 ILE A CA 1
ATOM 1141 C C . ILE A 1 152 ? -1.738 2.135 10.331 1.00 93.06 152 ILE A C 1
ATOM 1143 O O . ILE A 1 152 ? -2.391 2.689 11.219 1.00 93.06 152 ILE A O 1
ATOM 1147 N N . ASN A 1 153 ? -2.325 1.477 9.328 1.00 91.44 153 ASN A N 1
ATOM 1148 C CA . ASN A 1 153 ? -3.778 1.410 9.172 1.00 91.44 153 ASN A CA 1
ATOM 1149 C C . ASN A 1 153 ? -4.451 0.633 10.308 1.00 91.44 153 ASN A C 1
ATOM 1151 O O . ASN A 1 153 ? -5.526 1.034 10.754 1.00 91.44 153 ASN A O 1
ATOM 1155 N N . ALA A 1 154 ? -3.808 -0.403 10.857 1.00 90.12 154 ALA A N 1
ATOM 1156 C CA . ALA A 1 154 ? -4.280 -1.077 12.068 1.00 90.12 154 ALA A CA 1
ATOM 1157 C C . ALA A 1 154 ? -4.363 -0.115 13.259 1.00 90.12 154 ALA A C 1
ATOM 1159 O O . ALA A 1 154 ? -5.388 -0.061 13.946 1.00 90.12 154 ALA A O 1
ATOM 1160 N N . LYS A 1 155 ? -3.317 0.695 13.470 1.00 89.94 155 LYS A N 1
ATOM 1161 C CA . LYS A 1 155 ? -3.275 1.708 14.532 1.00 89.94 155 LYS A CA 1
ATOM 1162 C C . LYS A 1 155 ? -4.339 2.790 14.332 1.00 89.94 155 LYS A C 1
ATOM 1164 O O . LYS A 1 155 ? -5.006 3.167 15.295 1.00 89.94 155 LYS A O 1
ATOM 1169 N N . MET A 1 156 ? -4.523 3.272 13.103 1.00 89.94 156 MET A N 1
ATOM 1170 C CA . MET A 1 156 ? -5.550 4.266 12.767 1.00 89.94 156 MET A CA 1
ATOM 1171 C C . MET A 1 156 ? -6.965 3.718 12.960 1.00 89.94 156 MET A C 1
ATOM 1173 O O . MET A 1 156 ? -7.798 4.382 13.569 1.00 89.94 156 MET A O 1
ATOM 1177 N N . ALA A 1 157 ? -7.233 2.493 12.502 1.00 88.38 157 ALA A N 1
ATOM 1178 C CA . ALA A 1 157 ? -8.518 1.829 12.696 1.00 88.38 157 ALA A CA 1
ATOM 1179 C C . ALA A 1 157 ? -8.811 1.604 14.186 1.00 88.38 157 ALA A C 1
ATOM 1181 O O . ALA A 1 157 ? -9.924 1.849 14.639 1.00 88.38 157 ALA A O 1
ATOM 1182 N N . HIS A 1 158 ? -7.814 1.185 14.973 1.00 86.62 158 HIS A N 1
ATOM 1183 C CA . HIS A 1 158 ? -7.968 1.015 16.419 1.00 86.62 158 HIS A CA 1
ATOM 1184 C C . HIS A 1 158 ? -8.346 2.327 17.125 1.00 86.62 158 HIS A C 1
ATOM 1186 O O . HIS A 1 158 ? -9.265 2.334 17.942 1.00 86.62 158 HIS A O 1
ATOM 1192 N N . ARG A 1 159 ? -7.671 3.438 16.794 1.00 86.75 159 ARG A N 1
ATOM 1193 C CA . ARG A 1 159 ? -7.998 4.769 17.338 1.00 86.75 159 ARG A CA 1
ATOM 1194 C C . ARG A 1 159 ? -9.416 5.197 16.978 1.00 86.75 159 ARG A C 1
ATOM 1196 O O . ARG A 1 159 ? -10.182 5.535 17.873 1.00 86.75 159 ARG A O 1
ATOM 1203 N N . TRP A 1 160 ? -9.781 5.071 15.703 1.00 86.56 160 TRP A N 1
ATOM 1204 C CA . TRP A 1 160 ? -11.112 5.428 15.219 1.00 86.56 160 TRP A CA 1
ATOM 1205 C C . TRP A 1 160 ? -12.215 4.664 15.960 1.00 86.56 160 TRP A C 1
ATOM 1207 O O . TRP A 1 160 ? -13.182 5.260 16.432 1.00 86.56 160 TRP A O 1
ATOM 1217 N N . ILE A 1 161 ? -12.046 3.347 16.130 1.00 81.75 161 ILE A N 1
ATOM 1218 C CA . ILE A 1 161 ? -12.998 2.511 16.872 1.00 81.75 161 ILE A CA 1
ATOM 1219 C C . ILE A 1 161 ? -13.083 2.938 18.341 1.00 81.75 161 ILE A C 1
ATOM 1221 O O . ILE A 1 161 ? -14.173 2.925 18.904 1.00 81.75 161 ILE A O 1
ATOM 1225 N N . GLY A 1 162 ? -11.957 3.304 18.961 1.00 79.31 162 GLY A N 1
ATOM 1226 C CA . GLY A 1 162 ? -11.925 3.827 20.327 1.00 79.31 162 GLY A CA 1
ATOM 1227 C C . GLY A 1 162 ? -12.767 5.094 20.478 1.00 79.31 162 GLY A C 1
ATOM 1228 O O . GLY A 1 162 ? -13.653 5.133 21.322 1.00 79.31 162 GLY A O 1
ATOM 1229 N N . GLU A 1 163 ? -12.549 6.082 19.613 1.00 81.44 163 GLU A N 1
ATOM 1230 C CA . GLU A 1 163 ? -13.264 7.368 19.620 1.00 81.44 163 GLU A CA 1
ATOM 1231 C C . GLU A 1 163 ? -14.775 7.195 19.378 1.00 81.44 163 GLU A C 1
ATOM 1233 O O . GLU A 1 163 ? -15.599 7.752 20.102 1.00 81.44 163 GLU A O 1
ATOM 1238 N N . HIS A 1 164 ? -15.156 6.345 18.420 1.00 75.06 164 HIS A N 1
ATOM 1239 C CA . HIS A 1 164 ? -16.555 6.149 18.015 1.00 75.06 164 HIS A CA 1
ATOM 1240 C C . HIS A 1 164 ? -17.305 5.099 18.849 1.00 75.06 164 HIS A C 1
ATOM 1242 O O . HIS A 1 164 ? -18.494 4.865 18.628 1.00 75.06 164 HIS A O 1
ATOM 1248 N N . ARG A 1 165 ? -16.631 4.444 19.802 1.00 66.69 165 ARG A N 1
ATOM 1249 C CA . ARG A 1 165 ? -17.268 3.619 20.838 1.00 66.69 165 ARG A CA 1
ATOM 1250 C C . ARG A 1 165 ? -17.739 4.476 22.013 1.00 66.69 165 ARG A C 1
ATOM 1252 O O . ARG A 1 165 ? -18.784 4.181 22.582 1.00 66.69 165 ARG A O 1
ATOM 1259 N N . SER A 1 166 ? -16.965 5.499 22.367 1.00 52.16 166 SER A N 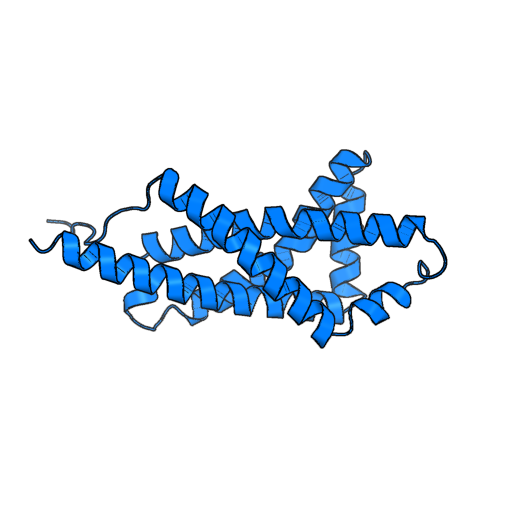1
ATOM 1260 C CA . SER A 1 166 ? -17.231 6.402 23.494 1.00 52.16 166 SER A CA 1
ATOM 1261 C C . SER A 1 166 ? -18.432 7.311 23.234 1.00 52.16 166 SER A C 1
ATOM 1263 O O . SER A 1 166 ? -19.240 7.515 24.126 1.00 52.16 166 SER A O 1
ATOM 1265 N N . ALA A 1 167 ? -18.597 7.778 21.993 1.00 50.94 167 ALA A N 1
ATOM 1266 C CA . ALA A 1 167 ? -19.685 8.677 21.595 1.00 50.94 167 ALA A CA 1
ATOM 1267 C C . ALA A 1 167 ? -21.084 8.021 21.536 1.00 50.94 167 ALA A C 1
ATOM 1269 O O . ALA A 1 167 ? -22.075 8.715 21.360 1.00 50.94 167 ALA A O 1
ATOM 1270 N N . GLY A 1 168 ? -21.177 6.688 21.629 1.00 41.75 168 GLY A N 1
ATOM 1271 C CA . GLY A 1 168 ? -22.451 5.951 21.666 1.00 41.75 168 GLY A CA 1
ATOM 1272 C C . GLY A 1 168 ? -22.807 5.392 23.047 1.00 41.75 168 GLY A C 1
ATOM 1273 O O . GLY A 1 168 ? -23.665 4.512 23.133 1.00 41.75 168 GLY A O 1
ATOM 1274 N N . ALA A 1 169 ? -22.075 5.806 24.086 1.00 43.88 169 ALA A N 1
ATOM 1275 C CA . ALA A 1 169 ? -22.303 5.433 25.483 1.00 43.88 169 ALA A CA 1
ATOM 1276 C C . ALA A 1 169 ? -22.873 6.589 26.334 1.00 43.88 169 ALA A C 1
ATOM 1278 O O . ALA A 1 169 ? -23.126 6.378 27.519 1.00 43.88 169 ALA A O 1
ATOM 1279 N N . GLU A 1 170 ? -23.074 7.760 25.724 1.00 39.94 170 GLU A N 1
ATOM 1280 C CA . GLU A 1 170 ? -23.927 8.858 26.209 1.00 39.94 170 GLU A CA 1
ATOM 1281 C C . GLU A 1 170 ? -25.338 8.709 25.620 1.00 39.94 170 GLU A C 1
ATOM 1283 O O . GLU A 1 170 ? -26.311 8.992 26.352 1.00 39.94 170 GLU A O 1
#

Foldseek 3Di:
DPDDPLFDQDDPVNLVVQLVVQLVVLVVLLVVLCVVLVVVVVVCPDPCNVPPVVVVLVVQLVVLLSSLRSNQLSVLLSVCLVVVPLPPVVCLVVLLVSLLVSLLVSNLRSQLVSCVVVVHSPVSSVVSVVCVVVPVSSSVSSSSSSNVSSNVSSVVSVVNRVVRSVVSVD

Secondary structure (DSSP, 8-state):
-----SSPPPPHHHHHHHHHHHHHHHHHHHHHHHHHTTHHHHHHHSTTTT-HHHHHHHHHHHHHHHHHHHHHHHHHHHHHHHTTGGGGSTTHHHHHHHHHHHHHHHHHHHHHHHHHHHT-HHHHHHHHHHHHHH-HHHHHHHHHHHHHHHHHHHHHHHHHHHHHHHTT--

Radius of gyration: 18.28 Å; chains: 1; bounding box: 54×24×52 Å

pLDDT: mean 77.24, std 15.2, range [37.59, 95.06]

Sequence (170 aa):
MIGKRRYGRPGTSDVIKMIVVNLIIASVTLLVVFKIFGMGIAIGQLPIGEDKNAREIMWTLYSFILPGAGIGFALLWFWLILTGRTVKGLNWGAAYVYGGAVGLFCLPLGSFFTGLLLGDPFIAVLLALLSLVMVPSIALSMVTFGLIMGGINAKMAHRWIGEHRSAGAE